Protein AF-Q64D22-F1 (afdb_monomer_lite)

Secondary structure (DSSP, 8-state):
-TT--S-EEEE-SS---HHHHHTTT-EESS---S-SSEEEEEE--PPTTSPPPHHHHHHHHHHHHHHHHHH-

Sequence (72 aa):
MRKVAIPAIVLCQCPVEFEDFEEIGVSTRNKEGETPGKIMEIVTGIVRNSDVPQEKLNEIVSKVKMCLREIG

Structure (mmCIF, N/CA/C/O backbone):
data_AF-Q64D22-F1
#
_entry.id   AF-Q64D22-F1
#
loop_
_atom_site.group_PDB
_atom_site.id
_atom_site.type_symbol
_atom_site.label_atom_id
_atom_site.label_alt_id
_atom_site.label_comp_id
_atom_site.label_asym_id
_atom_site.label_entity_id
_atom_site.label_seq_id
_atom_site.pdbx_PDB_ins_code
_atom_site.Cartn_x
_atom_site.Cartn_y
_atom_site.Cartn_z
_atom_site.occupancy
_atom_site.B_iso_or_equiv
_atom_site.auth_seq_id
_atom_site.auth_comp_id
_atom_site.auth_asym_id
_atom_site.auth_atom_id
_atom_site.pdbx_PDB_model_num
ATOM 1 N N . MET A 1 1 ? -7.629 -6.785 1.712 1.00 83.94 1 MET A N 1
ATOM 2 C CA . MET A 1 1 ? -7.837 -6.106 3.010 1.00 83.94 1 MET A CA 1
ATOM 3 C C . MET A 1 1 ? -8.813 -6.812 3.957 1.00 83.94 1 MET A C 1
ATOM 5 O O . MET A 1 1 ? -8.578 -6.769 5.150 1.00 83.94 1 MET A O 1
ATOM 9 N N . ARG A 1 2 ? -9.825 -7.569 3.492 1.00 82.38 2 ARG A N 1
ATOM 10 C CA . ARG A 1 2 ? -10.790 -8.280 4.375 1.00 82.38 2 ARG A CA 1
ATOM 11 C C . ARG A 1 2 ? -10.196 -9.235 5.431 1.00 82.38 2 ARG A C 1
ATOM 13 O O . ARG A 1 2 ? -10.853 -9.520 6.419 1.00 82.38 2 ARG A O 1
ATOM 20 N N . LYS A 1 3 ? -8.976 -9.743 5.219 1.00 89.06 3 LYS A N 1
ATOM 21 C CA . LYS A 1 3 ? -8.243 -10.609 6.168 1.00 89.06 3 LYS A CA 1
ATOM 22 C C . LYS A 1 3 ? -6.996 -9.943 6.763 1.00 89.06 3 LYS A C 1
ATOM 24 O O . LYS A 1 3 ? -6.208 -10.604 7.425 1.00 89.06 3 LYS A O 1
ATOM 29 N N . VAL A 1 4 ? -6.778 -8.662 6.472 1.00 89.44 4 VAL A N 1
ATOM 30 C CA . VAL A 1 4 ? -5.609 -7.903 6.925 1.00 89.44 4 VAL A CA 1
ATOM 31 C C . VAL A 1 4 ? -6.109 -6.905 7.954 1.00 89.44 4 VAL A C 1
ATOM 33 O O . VAL A 1 4 ? -6.762 -5.939 7.586 1.00 89.44 4 VAL A O 1
ATOM 36 N N . ALA A 1 5 ? -5.834 -7.170 9.229 1.00 91.94 5 ALA A N 1
ATOM 37 C CA . ALA A 1 5 ? -6.289 -6.359 10.362 1.00 91.94 5 ALA A CA 1
ATOM 38 C C . ALA A 1 5 ? -5.210 -5.385 10.876 1.00 91.94 5 ALA A C 1
ATOM 40 O O . ALA A 1 5 ? -5.250 -4.950 12.020 1.00 91.94 5 ALA A O 1
ATOM 41 N N . ILE A 1 6 ? -4.212 -5.086 10.043 1.00 92.38 6 ILE A N 1
ATOM 42 C CA . ILE A 1 6 ? -3.123 -4.154 10.350 1.00 92.38 6 ILE A CA 1
ATOM 43 C C . ILE A 1 6 ? -3.080 -3.043 9.295 1.00 92.38 6 ILE A C 1
ATOM 45 O O . ILE A 1 6 ? -3.522 -3.273 8.162 1.00 92.38 6 ILE A O 1
ATOM 49 N N . PRO A 1 7 ? -2.541 -1.857 9.627 1.00 92.88 7 PRO A N 1
ATOM 50 C CA . PRO A 1 7 ? -2.238 -0.835 8.633 1.00 92.88 7 PRO A CA 1
ATOM 51 C C . PRO A 1 7 ? -1.292 -1.391 7.562 1.00 92.88 7 PRO A C 1
ATOM 53 O O . PRO A 1 7 ? -0.323 -2.080 7.885 1.00 92.88 7 PRO A O 1
ATOM 56 N N . ALA A 1 8 ? -1.567 -1.105 6.291 1.00 94.75 8 ALA A N 1
ATOM 57 C CA . ALA A 1 8 ? -0.803 -1.648 5.171 1.00 94.75 8 ALA A CA 1
ATOM 58 C C . ALA A 1 8 ? -0.451 -0.578 4.135 1.00 94.75 8 ALA A C 1
ATOM 60 O O . ALA A 1 8 ? -1.196 0.377 3.932 1.00 94.75 8 ALA A O 1
ATOM 61 N N . ILE A 1 9 ? 0.665 -0.783 3.439 1.00 95.38 9 ILE A N 1
ATOM 62 C CA . ILE A 1 9 ? 1.030 -0.028 2.237 1.00 95.38 9 ILE A CA 1
ATOM 63 C C . ILE A 1 9 ? 0.787 -0.933 1.032 1.00 95.38 9 ILE A C 1
ATOM 65 O O . ILE A 1 9 ? 1.187 -2.100 1.044 1.00 95.38 9 ILE A O 1
ATOM 69 N N . VAL A 1 10 ? 0.130 -0.414 -0.002 1.00 95.06 10 VAL A N 1
ATOM 70 C CA . VAL A 1 10 ? -0.156 -1.161 -1.232 1.00 95.06 10 VAL A CA 1
ATOM 71 C C . VAL A 1 10 ? 0.920 -0.879 -2.273 1.00 95.06 10 VAL A C 1
ATOM 73 O O . VAL A 1 10 ? 1.208 0.272 -2.580 1.00 95.06 10 VAL A O 1
ATOM 76 N N . LEU A 1 11 ? 1.492 -1.941 -2.843 1.00 93.75 11 LEU A N 1
ATOM 77 C CA . LEU A 1 11 ? 2.421 -1.871 -3.973 1.00 93.75 11 LEU A CA 1
ATOM 78 C C . LEU A 1 11 ? 1.742 -2.467 -5.207 1.00 93.75 11 LEU A C 1
ATOM 80 O O . LEU A 1 11 ? 1.273 -3.608 -5.163 1.00 93.75 11 LEU A O 1
ATOM 84 N N . CYS A 1 12 ? 1.684 -1.726 -6.310 1.00 92.88 12 CYS A N 1
ATOM 85 C CA . CYS A 1 12 ? 0.971 -2.173 -7.505 1.00 92.88 12 CYS A CA 1
ATOM 86 C C . CYS A 1 12 ? 1.583 -1.641 -8.805 1.00 92.88 12 CYS A C 1
ATOM 88 O O . CYS A 1 12 ? 2.376 -0.702 -8.813 1.00 92.88 12 CYS A O 1
ATOM 90 N N . GLN A 1 13 ? 1.231 -2.290 -9.916 1.00 93.44 13 GLN A N 1
ATOM 91 C CA . GLN A 1 13 ? 1.696 -1.905 -11.248 1.00 93.44 13 GLN A CA 1
ATOM 92 C C . GLN A 1 13 ? 0.780 -0.853 -11.878 1.00 93.44 13 GLN A C 1
ATOM 94 O O . GLN A 1 13 ? 1.266 0.108 -12.466 1.00 93.44 13 GLN A O 1
ATOM 99 N N . CYS A 1 14 ? -0.535 -1.040 -11.752 1.00 92.81 14 CYS A N 1
ATOM 100 C CA . CYS A 1 14 ? -1.535 -0.122 -12.282 1.00 92.81 14 CYS A CA 1
ATOM 101 C C . CYS A 1 14 ? -1.550 1.185 -11.480 1.00 92.81 14 CYS A C 1
ATOM 103 O O . CYS A 1 14 ? -1.344 1.132 -10.267 1.00 92.81 14 CYS A O 1
ATOM 105 N N . PRO A 1 15 ? -1.799 2.335 -12.127 1.00 93.56 15 PRO A N 1
ATOM 106 C CA . PRO A 1 15 ? -2.105 3.560 -11.404 1.00 93.56 15 PRO A CA 1
ATOM 107 C C . PRO A 1 15 ? -3.436 3.368 -10.671 1.00 93.56 15 PRO A C 1
ATOM 109 O O . PRO A 1 15 ? -4.424 2.982 -11.293 1.00 93.56 15 PRO A O 1
ATOM 112 N N . VAL A 1 16 ? -3.418 3.571 -9.358 1.00 95.38 16 VAL A N 1
ATOM 113 C CA . VAL A 1 16 ? -4.584 3.547 -8.472 1.00 95.38 16 VAL A CA 1
ATOM 114 C C . VAL A 1 16 ? -4.354 4.563 -7.363 1.00 95.38 16 VAL A C 1
ATOM 116 O O . VAL A 1 16 ? -3.216 4.750 -6.923 1.00 95.38 16 VAL A O 1
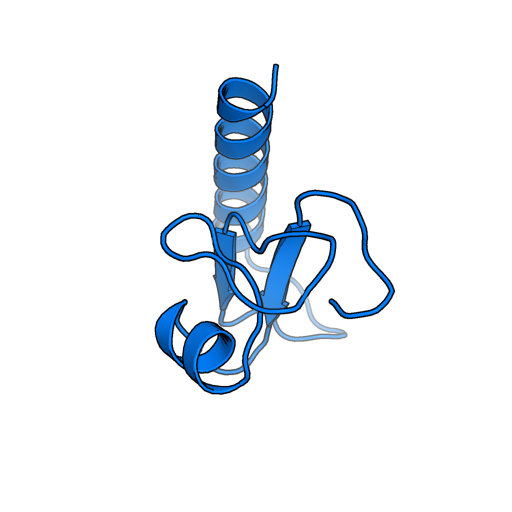ATOM 119 N N . GLU A 1 17 ? -5.436 5.165 -6.901 1.00 96.56 17 GLU A N 1
ATOM 120 C CA . GLU A 1 17 ? -5.475 6.151 -5.825 1.00 96.56 17 GLU A CA 1
ATOM 121 C C . GLU A 1 17 ? -6.325 5.629 -4.658 1.00 96.56 17 GLU A C 1
ATOM 123 O O . GLU A 1 17 ? -6.860 4.518 -4.700 1.00 96.56 17 GLU A O 1
ATOM 128 N N . PHE A 1 18 ? -6.426 6.392 -3.567 1.00 97.38 18 PHE A N 1
ATOM 129 C CA . PHE A 1 18 ? -7.214 5.966 -2.407 1.00 97.38 18 PHE A CA 1
ATOM 130 C C . PHE A 1 18 ? -8.696 5.799 -2.749 1.00 97.38 18 PHE A C 1
ATOM 132 O O . PHE A 1 18 ? -9.311 4.832 -2.298 1.00 97.38 18 PHE A O 1
ATOM 139 N N . GLU A 1 19 ? -9.239 6.687 -3.579 1.00 97.44 19 GLU A N 1
ATOM 140 C CA . GLU A 1 19 ? -10.639 6.697 -3.996 1.00 97.44 19 GLU A CA 1
ATOM 141 C C . GLU A 1 19 ? -11.054 5.360 -4.628 1.00 97.44 19 GLU A C 1
ATOM 143 O O . GLU A 1 19 ? -12.107 4.823 -4.280 1.00 97.44 19 GLU A O 1
ATOM 148 N N . ASP A 1 20 ? -10.185 4.750 -5.443 1.00 96.75 20 ASP A N 1
ATOM 149 C CA . ASP A 1 20 ? -10.445 3.449 -6.074 1.00 96.75 20 ASP A CA 1
ATOM 150 C C . ASP A 1 20 ? -10.689 2.334 -5.038 1.00 96.75 20 ASP A C 1
ATOM 152 O O . ASP A 1 20 ? -11.478 1.410 -5.253 1.00 96.75 20 ASP A O 1
ATOM 156 N N . PHE A 1 21 ? -10.004 2.399 -3.893 1.00 96.62 21 PHE A N 1
ATOM 157 C CA . PHE A 1 21 ? -10.165 1.440 -2.797 1.00 96.62 21 PHE A CA 1
ATOM 158 C C . PHE A 1 21 ? -11.367 1.774 -1.912 1.00 96.62 21 PHE A C 1
ATOM 160 O O . PHE A 1 21 ? -12.059 0.874 -1.425 1.00 96.62 21 PHE A O 1
ATOM 167 N N . GLU A 1 22 ? -11.629 3.058 -1.705 1.00 97.31 22 GLU A N 1
ATOM 168 C CA . GLU A 1 22 ? -12.751 3.537 -0.903 1.00 97.31 22 GLU A CA 1
ATOM 169 C C . GLU A 1 22 ? -14.097 3.199 -1.545 1.00 97.31 22 GLU A C 1
ATOM 171 O O . GLU A 1 22 ? -15.029 2.813 -0.837 1.00 97.31 22 GLU A O 1
ATOM 176 N N . GLU A 1 23 ? -14.200 3.292 -2.873 1.00 97.25 23 GLU A N 1
ATOM 177 C CA . GLU A 1 23 ? -15.408 2.941 -3.630 1.00 97.25 23 GLU A CA 1
ATOM 178 C C . GLU A 1 23 ? -15.807 1.468 -3.465 1.00 97.25 23 GLU A C 1
ATOM 180 O O . GLU A 1 23 ? -16.992 1.136 -3.486 1.00 97.25 23 GLU A O 1
ATOM 185 N N . ILE A 1 24 ? -14.835 0.583 -3.229 1.00 95.81 24 ILE A N 1
ATOM 186 C CA . ILE A 1 24 ? -15.068 -0.850 -2.994 1.00 95.81 24 ILE A CA 1
ATOM 187 C C . ILE A 1 24 ? -15.113 -1.219 -1.500 1.00 95.81 24 ILE A C 1
ATOM 189 O O . ILE A 1 24 ? -15.060 -2.403 -1.149 1.00 95.81 24 ILE A O 1
ATOM 193 N N . GLY A 1 25 ? -15.198 -0.216 -0.618 1.00 96.06 25 GLY A N 1
ATOM 194 C CA . GLY A 1 25 ? -15.399 -0.388 0.822 1.00 96.06 25 GLY A CA 1
ATOM 195 C C . GLY A 1 25 ? -14.136 -0.728 1.614 1.00 96.06 25 GLY A C 1
ATOM 196 O O . GLY A 1 25 ? -14.233 -1.293 2.702 1.00 96.06 25 GLY A O 1
ATOM 197 N N . VAL A 1 26 ? -12.940 -0.433 1.104 1.00 97.12 26 VAL A N 1
ATOM 198 C CA . VAL A 1 26 ? -11.691 -0.607 1.862 1.00 97.12 26 VAL A CA 1
ATOM 199 C C . VAL A 1 26 ? -11.391 0.654 2.673 1.00 97.12 26 VAL A C 1
ATOM 201 O O . VAL A 1 26 ? -11.409 1.752 2.128 1.00 97.12 26 VAL A O 1
ATOM 204 N N . SER A 1 27 ? -11.070 0.497 3.961 1.00 96.88 27 SER A N 1
ATOM 205 C CA . SER A 1 27 ? -10.591 1.612 4.786 1.00 96.88 27 SER A CA 1
ATOM 206 C C . SER A 1 27 ? -9.242 2.127 4.274 1.00 96.88 27 SER A C 1
ATOM 208 O O . SER A 1 27 ? -8.326 1.348 3.987 1.00 96.88 27 SER A O 1
ATOM 210 N N . THR A 1 28 ? -9.085 3.443 4.231 1.00 97.06 28 THR A N 1
ATOM 211 C CA . THR A 1 28 ? -7.842 4.153 3.902 1.00 97.06 28 THR A CA 1
ATOM 212 C C . THR A 1 28 ? -7.432 5.058 5.064 1.00 97.06 28 THR A C 1
ATOM 214 O O . THR A 1 28 ? -8.109 5.138 6.088 1.00 97.06 28 THR A O 1
ATOM 217 N N . ARG A 1 29 ? -6.308 5.768 4.927 1.00 94.62 29 ARG A N 1
ATOM 218 C CA . ARG A 1 29 ? -5.927 6.838 5.863 1.00 94.62 29 ARG A CA 1
ATOM 219 C C . ARG A 1 29 ? -6.916 8.011 5.882 1.00 94.62 29 ARG A C 1
ATOM 221 O O . ARG A 1 29 ? -6.919 8.754 6.857 1.00 94.62 29 ARG A O 1
ATOM 228 N N . ASN A 1 30 ? -7.717 8.178 4.828 1.00 95.44 30 ASN A N 1
ATOM 229 C CA . ASN A 1 30 ? -8.614 9.321 4.653 1.00 95.44 30 ASN A CA 1
ATOM 230 C C . ASN A 1 30 ? -10.067 8.988 5.010 1.00 95.44 30 ASN A C 1
ATOM 232 O O . ASN A 1 30 ? -10.814 9.879 5.415 1.00 95.44 30 ASN A O 1
ATOM 236 N N 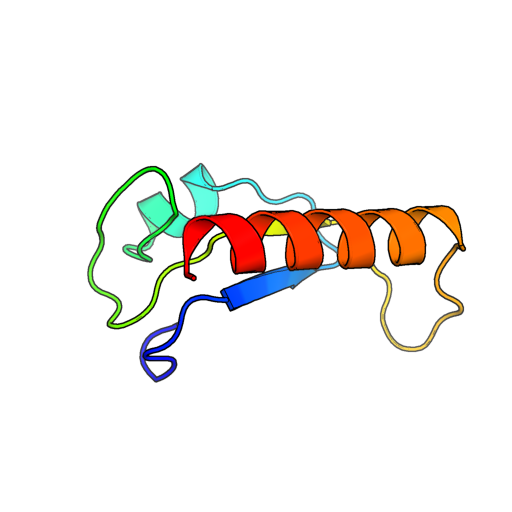. LYS A 1 31 ? -10.474 7.720 4.867 1.00 96.56 31 LYS A N 1
ATOM 237 C CA . LYS A 1 31 ? -11.867 7.298 5.014 1.00 96.56 31 LYS A CA 1
ATOM 238 C C . LYS A 1 31 ? -11.979 5.886 5.578 1.00 96.56 31 LYS A C 1
ATOM 240 O O . LYS A 1 31 ? -11.299 4.966 5.129 1.00 96.56 31 LYS A O 1
ATOM 245 N N . GLU A 1 32 ? -12.892 5.703 6.526 1.00 96.00 32 GLU A N 1
ATOM 246 C CA . GLU A 1 32 ? -13.235 4.375 7.038 1.00 96.00 32 GLU A CA 1
ATOM 247 C C . GLU A 1 32 ? -14.215 3.649 6.108 1.00 96.00 32 GLU A C 1
ATOM 249 O O . GLU A 1 32 ? -15.182 4.234 5.614 1.00 96.00 32 GLU A O 1
ATOM 254 N N . GLY A 1 33 ? -13.953 2.363 5.887 1.00 94.69 33 GLY A N 1
ATOM 255 C CA . GLY A 1 33 ? -14.769 1.440 5.109 1.00 94.69 33 GLY A CA 1
ATOM 256 C C . GLY A 1 33 ? -15.157 0.204 5.926 1.00 94.69 33 GLY A C 1
ATOM 257 O O . GLY A 1 33 ? -15.358 0.262 7.135 1.00 94.69 33 GLY A O 1
ATOM 258 N N . GLU A 1 34 ? -15.270 -0.938 5.255 1.00 96.00 34 GLU A N 1
ATOM 259 C CA . GLU A 1 34 ? -15.742 -2.206 5.825 1.00 96.00 34 GLU A CA 1
ATOM 260 C C . GLU A 1 34 ? -14.598 -3.136 6.268 1.00 96.00 34 GLU A C 1
ATOM 262 O O . GLU A 1 34 ? -14.836 -4.235 6.778 1.00 96.00 34 GLU A O 1
ATOM 267 N N . THR A 1 35 ? -13.339 -2.764 6.017 1.00 96.44 35 THR A N 1
ATOM 268 C CA . THR A 1 35 ? -12.195 -3.657 6.240 1.00 96.44 35 THR A CA 1
ATOM 269 C C . THR A 1 35 ? -11.563 -3.479 7.618 1.00 96.44 35 THR A C 1
ATOM 271 O O . THR A 1 35 ? -11.416 -2.356 8.080 1.00 96.44 35 THR A O 1
ATOM 274 N N . PRO A 1 36 ? -11.091 -4.569 8.259 1.00 93.44 36 PRO A N 1
ATOM 275 C CA . PRO A 1 36 ? -10.531 -4.506 9.614 1.00 93.44 36 PRO A CA 1
ATOM 276 C C . PRO A 1 36 ? -9.176 -3.785 9.701 1.00 93.44 36 PRO A C 1
ATOM 278 O O . PRO A 1 36 ? -8.747 -3.408 10.785 1.00 93.44 36 PRO A O 1
ATOM 281 N N . GLY A 1 37 ? -8.474 -3.639 8.579 1.00 93.75 37 GLY A N 1
ATOM 282 C CA . GLY A 1 37 ? -7.263 -2.833 8.456 1.00 93.75 37 GLY A CA 1
ATOM 283 C C . GLY A 1 37 ? -7.447 -1.756 7.396 1.00 93.75 37 GLY A C 1
ATOM 284 O O . GLY A 1 37 ? -8.397 -1.803 6.612 1.00 93.75 37 GLY A O 1
ATOM 285 N N . LYS A 1 38 ? -6.499 -0.818 7.351 1.00 95.62 38 LYS A N 1
ATOM 286 C CA . LYS A 1 38 ? -6.540 0.351 6.467 1.00 95.62 38 LYS A CA 1
ATOM 287 C C . LYS A 1 38 ? -5.319 0.459 5.563 1.00 95.62 38 LYS A C 1
ATOM 289 O O . LYS A 1 38 ? -4.212 0.085 5.957 1.00 95.62 38 LYS A O 1
ATOM 294 N N . ILE A 1 39 ? -5.518 0.984 4.358 1.00 96.94 39 ILE A N 1
ATOM 295 C CA . ILE A 1 39 ? -4.427 1.364 3.457 1.00 96.94 39 ILE A CA 1
ATOM 296 C C . ILE A 1 39 ? -3.886 2.722 3.905 1.00 96.94 39 ILE A C 1
ATOM 298 O O . ILE A 1 39 ? -4.605 3.717 3.894 1.00 96.94 39 ILE A O 1
ATOM 302 N N . MET A 1 40 ? -2.616 2.754 4.291 1.00 96.81 40 MET A N 1
ATOM 303 C CA . MET A 1 40 ? -1.936 3.970 4.729 1.00 96.81 40 MET A CA 1
ATOM 304 C C . MET A 1 40 ? -1.273 4.705 3.575 1.00 96.81 40 MET A C 1
ATOM 306 O O . MET A 1 40 ? -1.293 5.921 3.551 1.00 96.81 40 MET A O 1
ATOM 310 N N . GLU A 1 41 ? -0.696 3.985 2.618 1.00 97.06 41 GLU A N 1
ATOM 311 C CA . GLU A 1 41 ? 0.010 4.567 1.478 1.00 97.06 41 GLU A CA 1
ATOM 312 C C . GLU A 1 41 ? -0.078 3.636 0.267 1.00 97.06 41 GLU A C 1
ATOM 314 O O . GLU A 1 41 ? -0.282 2.425 0.408 1.00 97.06 41 GLU A O 1
ATOM 319 N N . ILE A 1 42 ? 0.109 4.201 -0.924 1.00 96.75 42 ILE A N 1
ATOM 320 C CA . ILE A 1 42 ? 0.066 3.478 -2.198 1.00 96.75 42 ILE A CA 1
ATOM 321 C C . ILE A 1 42 ? 1.332 3.805 -2.990 1.00 96.75 42 ILE A C 1
ATOM 323 O O . ILE A 1 42 ? 1.704 4.967 -3.111 1.00 96.75 42 ILE A O 1
ATOM 327 N N . VAL A 1 43 ? 2.006 2.795 -3.540 1.00 95.31 43 VAL A N 1
ATOM 328 C CA . VAL A 1 43 ? 3.108 2.959 -4.498 1.00 95.31 43 VAL A CA 1
ATOM 329 C C . VAL A 1 43 ? 2.744 2.228 -5.783 1.00 95.31 43 VAL A C 1
ATOM 331 O O . VAL A 1 43 ? 2.615 1.000 -5.803 1.00 95.31 43 VAL A O 1
ATOM 334 N N . THR A 1 44 ? 2.584 2.989 -6.860 1.00 94.38 44 THR A N 1
ATOM 335 C CA . THR A 1 44 ? 2.216 2.488 -8.190 1.00 94.38 44 THR A CA 1
ATOM 336 C C . THR A 1 44 ? 3.443 2.375 -9.101 1.00 94.38 44 THR A C 1
ATOM 338 O O . THR A 1 44 ? 4.535 2.860 -8.775 1.00 94.38 44 THR A O 1
ATOM 341 N N . GLY A 1 45 ? 3.289 1.712 -10.250 1.00 90.44 45 GLY A N 1
ATOM 342 C CA . GLY A 1 45 ? 4.366 1.525 -11.226 1.00 90.44 45 GLY A CA 1
ATOM 343 C C . GLY A 1 45 ? 5.443 0.517 -10.806 1.00 90.44 45 GLY A C 1
ATOM 344 O O . GLY A 1 45 ? 6.521 0.501 -11.396 1.00 90.44 45 GLY A O 1
ATOM 345 N N . ILE A 1 46 ? 5.179 -0.329 -9.802 1.00 89.81 46 ILE A N 1
ATOM 346 C CA . ILE A 1 46 ? 6.061 -1.448 -9.447 1.00 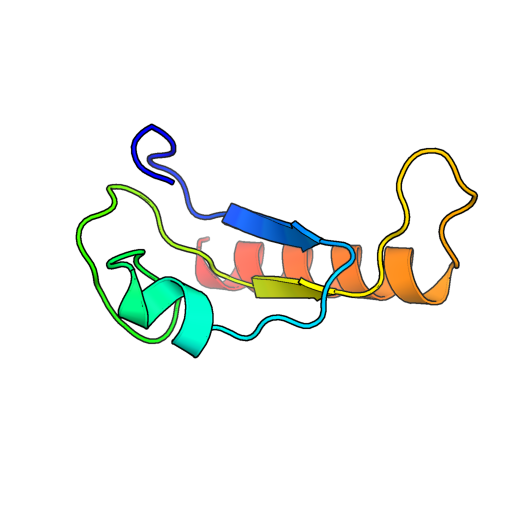89.81 46 ILE A CA 1
ATOM 347 C C . ILE A 1 46 ? 5.759 -2.624 -10.379 1.00 89.81 46 ILE A C 1
ATOM 349 O O . ILE A 1 46 ? 4.662 -3.187 -10.354 1.00 89.81 46 ILE A O 1
ATOM 353 N N . VAL A 1 47 ? 6.746 -3.019 -11.182 1.00 87.25 4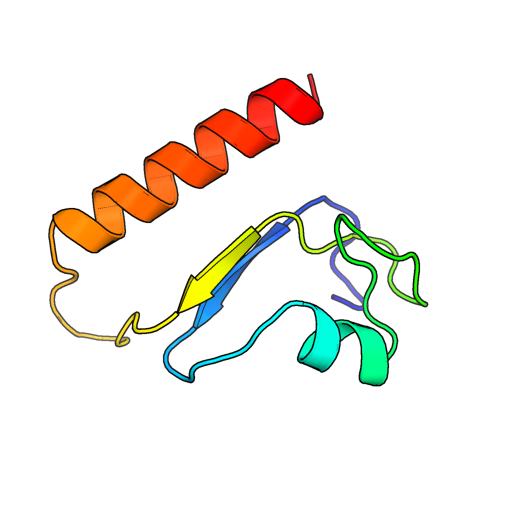7 VAL A N 1
ATOM 354 C CA . VAL A 1 47 ? 6.660 -4.194 -12.056 1.00 87.25 47 VAL A CA 1
ATOM 355 C C . VAL A 1 47 ? 7.175 -5.422 -11.302 1.00 87.25 47 VAL A C 1
ATOM 357 O O . VAL A 1 47 ? 8.204 -5.383 -10.631 1.00 87.25 47 VAL A O 1
ATOM 360 N N . ARG A 1 48 ? 6.418 -6.523 -11.358 1.00 78.75 48 ARG A N 1
ATOM 361 C CA . ARG A 1 48 ? 6.810 -7.789 -10.720 1.00 78.75 48 ARG A CA 1
ATOM 362 C C . ARG A 1 48 ? 7.811 -8.530 -11.601 1.00 78.75 48 ARG A C 1
ATOM 364 O O . ARG A 1 48 ? 7.690 -8.495 -12.820 1.00 78.75 48 ARG A O 1
ATOM 371 N N . ASN A 1 49 ? 8.716 -9.283 -10.975 1.00 84.88 49 ASN A N 1
ATOM 372 C CA . ASN A 1 49 ? 9.743 -10.086 -11.656 1.00 84.88 49 ASN A CA 1
ATOM 373 C C . ASN A 1 49 ? 10.693 -9.264 -12.546 1.00 84.88 49 ASN A C 1
ATOM 375 O O . ASN A 1 49 ? 11.257 -9.794 -13.499 1.00 84.88 49 ASN A O 1
ATOM 379 N N . SER A 1 50 ? 10.862 -7.981 -12.238 1.00 86.75 50 SER A N 1
ATOM 380 C CA . SER A 1 50 ? 11.832 -7.106 -12.886 1.00 86.75 50 SER A CA 1
ATOM 381 C C . SER A 1 50 ? 12.670 -6.388 -11.839 1.00 86.75 50 SER A C 1
ATOM 383 O O . SER A 1 50 ? 12.299 -6.328 -10.663 1.00 86.75 50 SER A O 1
ATOM 385 N N . ASP A 1 51 ? 13.765 -5.784 -12.290 1.00 88.69 51 ASP A N 1
ATOM 386 C CA . ASP A 1 51 ? 14.515 -4.850 -11.465 1.00 88.69 51 ASP A CA 1
ATOM 387 C C . ASP A 1 51 ? 13.619 -3.679 -11.048 1.00 88.69 51 ASP A C 1
ATOM 389 O O . ASP A 1 51 ? 12.835 -3.144 -11.841 1.00 88.69 51 ASP A O 1
ATOM 393 N N . VAL A 1 52 ? 13.722 -3.298 -9.776 1.00 88.19 52 VAL A N 1
ATOM 394 C CA . VAL A 1 52 ? 13.005 -2.154 -9.215 1.00 88.19 52 VAL A CA 1
ATOM 395 C C . VAL A 1 52 ? 13.946 -0.948 -9.247 1.00 88.19 52 VAL A C 1
ATOM 397 O O . VAL A 1 52 ? 15.031 -1.024 -8.666 1.00 88.19 52 VAL A O 1
ATOM 400 N N . PRO A 1 53 ? 13.563 0.176 -9.881 1.00 91.38 53 PRO A N 1
ATOM 401 C CA . PRO A 1 53 ? 14.380 1.384 -9.877 1.00 91.38 53 PRO A CA 1
ATOM 402 C C . PRO A 1 53 ? 14.680 1.870 -8.453 1.00 91.38 53 PRO A C 1
ATOM 404 O O . PRO A 1 53 ? 13.812 1.828 -7.578 1.00 91.38 53 PRO A O 1
ATOM 407 N N . GLN A 1 54 ? 15.881 2.412 -8.225 1.00 93.56 54 GLN A N 1
ATOM 408 C CA . GLN A 1 54 ? 16.284 2.933 -6.910 1.00 93.56 54 GLN A CA 1
ATOM 409 C C . GLN A 1 54 ? 15.306 3.990 -6.370 1.00 93.56 54 GLN A C 1
ATOM 411 O O . GLN A 1 54 ? 15.023 4.026 -5.174 1.00 93.56 54 GLN A O 1
ATOM 416 N N . GLU A 1 55 ? 14.760 4.831 -7.248 1.00 94.06 55 GLU A N 1
ATOM 417 C CA . GLU A 1 55 ? 13.749 5.831 -6.896 1.00 94.06 55 GLU A CA 1
ATOM 418 C C . GLU A 1 55 ? 12.515 5.197 -6.239 1.00 94.06 55 GLU A C 1
ATOM 420 O O . GLU A 1 55 ? 12.044 5.679 -5.210 1.00 94.06 55 GLU A O 1
ATOM 425 N N . LYS A 1 56 ? 12.052 4.056 -6.761 1.00 92.44 56 LYS A N 1
ATOM 426 C CA . LYS A 1 56 ? 10.904 3.325 -6.215 1.00 92.44 56 LYS A CA 1
ATOM 427 C C . LYS A 1 56 ? 11.215 2.690 -4.864 1.00 92.44 56 LYS A C 1
ATOM 429 O O . LYS A 1 56 ? 10.378 2.732 -3.966 1.00 92.44 56 LYS A O 1
ATOM 434 N N . LEU A 1 57 ? 12.425 2.160 -4.679 1.00 94.38 57 LEU A N 1
ATOM 435 C CA . LEU A 1 57 ? 12.867 1.673 -3.367 1.00 94.38 57 LEU A CA 1
ATOM 436 C C . LEU A 1 57 ? 12.886 2.808 -2.333 1.00 94.38 57 LEU A C 1
ATOM 438 O O . LEU A 1 57 ? 12.392 2.638 -1.218 1.00 94.38 57 LEU A O 1
ATOM 442 N N . ASN A 1 58 ? 13.403 3.978 -2.714 1.00 96.12 58 ASN A N 1
ATOM 443 C CA . ASN A 1 58 ? 13.433 5.156 -1.850 1.00 96.12 58 ASN A CA 1
ATOM 444 C C . ASN A 1 58 ? 12.016 5.629 -1.488 1.00 96.12 58 ASN A C 1
ATOM 446 O O . ASN A 1 58 ? 11.759 5.951 -0.327 1.00 96.12 58 ASN A O 1
ATOM 450 N N . GLU A 1 59 ? 11.093 5.626 -2.453 1.00 96.69 59 GLU A N 1
ATOM 451 C CA . GLU A 1 59 ? 9.681 5.960 -2.245 1.00 96.69 59 GLU A CA 1
ATOM 452 C C . GLU A 1 59 ? 9.035 5.036 -1.199 1.00 96.69 59 GLU A C 1
ATOM 454 O O . GLU A 1 59 ? 8.453 5.516 -0.222 1.00 96.69 59 GLU A O 1
ATOM 459 N N . ILE A 1 60 ? 9.210 3.716 -1.351 1.00 95.25 60 ILE A N 1
ATOM 460 C CA . ILE A 1 60 ? 8.693 2.709 -0.412 1.00 95.25 60 ILE A CA 1
ATOM 461 C C . ILE A 1 60 ? 9.249 2.955 0.993 1.00 95.25 60 ILE A C 1
ATOM 463 O O . ILE A 1 60 ? 8.486 3.037 1.955 1.00 95.25 60 ILE A O 1
ATOM 467 N N . VAL A 1 61 ? 10.571 3.110 1.126 1.00 96.50 61 VAL A N 1
ATOM 468 C CA . VAL A 1 61 ? 11.219 3.338 2.428 1.00 96.50 61 VAL A CA 1
ATOM 469 C C . VAL A 1 61 ? 10.709 4.622 3.083 1.00 96.50 61 VAL A C 1
ATOM 471 O O . VAL A 1 61 ? 10.445 4.631 4.288 1.00 96.50 61 VAL A O 1
ATOM 474 N N . SER A 1 62 ? 10.551 5.699 2.312 1.00 97.25 62 SER A N 1
ATOM 475 C CA . SER A 1 62 ? 10.036 6.976 2.813 1.00 97.25 62 SER A CA 1
ATOM 476 C C . SER A 1 62 ? 8.615 6.829 3.367 1.00 97.25 62 SER A C 1
ATOM 478 O O . SER A 1 62 ? 8.351 7.208 4.512 1.00 97.25 62 SER A O 1
ATOM 480 N N . LYS A 1 63 ? 7.725 6.183 2.603 1.00 96.50 63 LYS A N 1
ATOM 481 C CA . LYS A 1 63 ? 6.328 5.938 2.990 1.00 96.50 63 LYS A CA 1
ATOM 482 C C . LYS A 1 63 ? 6.211 5.025 4.209 1.00 96.50 63 LYS A C 1
ATOM 484 O O . LYS A 1 63 ? 5.456 5.341 5.125 1.00 96.50 63 LYS A O 1
ATOM 489 N N . VAL A 1 64 ? 7.019 3.963 4.298 1.00 95.31 64 VAL A N 1
ATOM 490 C CA . VAL A 1 64 ? 7.083 3.101 5.495 1.00 95.31 64 VAL A CA 1
ATOM 491 C C . VAL A 1 64 ? 7.505 3.902 6.727 1.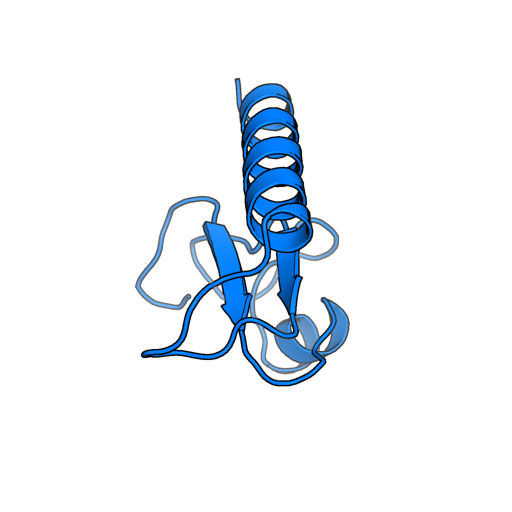00 95.31 64 VAL A C 1
ATOM 493 O O . VAL A 1 64 ? 6.841 3.834 7.759 1.00 95.31 64 VAL A O 1
ATOM 496 N N . LYS A 1 65 ? 8.577 4.702 6.634 1.00 95.69 65 LYS A N 1
ATOM 497 C CA . LYS A 1 65 ? 9.041 5.543 7.751 1.00 95.69 65 LYS A CA 1
ATOM 498 C C . LYS A 1 65 ? 8.003 6.581 8.172 1.00 95.69 65 LYS A C 1
ATOM 500 O O . LYS A 1 65 ? 7.926 6.921 9.349 1.00 95.69 65 LYS A O 1
ATOM 505 N N . MET A 1 66 ? 7.238 7.124 7.228 1.00 94.88 66 MET A N 1
ATOM 506 C CA . MET A 1 66 ? 6.127 8.020 7.537 1.00 94.88 66 MET A CA 1
ATOM 507 C C . MET A 1 66 ? 5.026 7.280 8.300 1.00 94.88 66 MET A C 1
ATOM 509 O O . MET A 1 66 ? 4.698 7.693 9.406 1.00 94.88 66 MET A O 1
ATOM 513 N N . CYS A 1 67 ? 4.562 6.140 7.783 1.00 93.62 67 CYS A N 1
ATOM 514 C CA . CYS A 1 67 ? 3.518 5.336 8.421 1.00 93.62 67 CYS A CA 1
ATOM 515 C C . CYS A 1 67 ? 3.906 4.900 9.839 1.00 93.62 67 CYS A C 1
ATOM 517 O O . CYS A 1 67 ? 3.096 4.982 10.754 1.00 93.62 67 CYS A O 1
ATOM 519 N N . LEU A 1 68 ? 5.156 4.476 10.052 1.00 92.12 68 LEU A N 1
ATOM 520 C CA . LEU A 1 68 ? 5.631 4.074 11.379 1.00 92.12 68 LEU A CA 1
ATOM 521 C C . LEU A 1 68 ? 5.609 5.226 12.394 1.00 92.12 68 LEU A C 1
ATOM 523 O O . LEU A 1 68 ? 5.348 4.977 13.563 1.00 92.12 68 LEU A O 1
ATOM 527 N N . ARG A 1 69 ? 5.849 6.471 11.957 1.00 92.75 69 ARG A N 1
ATOM 528 C CA . ARG A 1 69 ? 5.751 7.664 12.818 1.00 92.75 69 ARG A CA 1
ATOM 529 C C . ARG A 1 69 ? 4.312 8.074 13.123 1.00 92.75 69 ARG A C 1
ATOM 531 O O . ARG A 1 69 ? 4.096 8.764 14.104 1.00 92.75 69 ARG A O 1
ATOM 538 N N . GLU A 1 70 ? 3.360 7.713 12.268 1.00 87.81 70 GLU A N 1
ATOM 539 C CA . GLU A 1 70 ? 1.935 7.986 12.495 1.00 87.81 70 GLU A CA 1
ATOM 540 C C . GLU A 1 70 ? 1.278 6.938 13.411 1.00 87.81 70 GLU A C 1
ATOM 542 O O . GLU A 1 70 ? 0.255 7.222 14.029 1.00 87.81 70 GLU A O 1
ATOM 547 N N . ILE A 1 71 ? 1.832 5.720 13.466 1.00 82.62 71 ILE A N 1
ATOM 548 C CA . ILE A 1 71 ? 1.277 4.587 14.228 1.00 82.62 71 ILE A CA 1
ATOM 549 C C . ILE A 1 71 ? 1.918 4.442 15.619 1.00 82.62 71 ILE A C 1
ATOM 551 O O . ILE A 1 71 ? 1.260 3.929 16.525 1.00 82.62 71 ILE A O 1
ATOM 555 N N . GLY A 1 72 ? 3.191 4.823 15.772 1.00 71.44 72 GLY A N 1
ATOM 556 C CA . GLY A 1 72 ? 3.928 4.786 17.043 1.00 71.4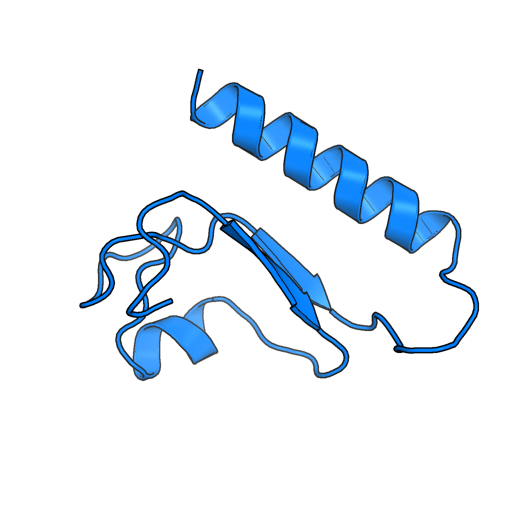4 72 GLY A CA 1
ATOM 557 C C . GLY A 1 72 ? 3.754 6.054 17.862 1.00 71.44 72 GLY A C 1
ATOM 558 O O . GLY A 1 72 ? 3.709 5.922 19.103 1.00 71.44 72 GLY A O 1
#

pLDDT: mean 93.14, std 4.78, range [71.44, 97.44]

Foldseek 3Di:
DQPDQEEDEEEEADDDDVVNCVVVFAAEPVDHGDHNYYHDYYQYNDDPPDDDDPVSVVVVVVSVVVVVVVVD

Radius of gyration: 12.65 Å; chains: 1; bounding box: 32×20×30 Å